Protein AF-A0A9D7ZZH2-F1 (afdb_monomer_lite)

Secondary structure (DSSP, 8-state):
---------EEEPSSS--EEE------EEEEEEEEEEEEEEEEEEE-TTS-EEEEEEEEEE-TTS-EEEEEEEE--SSHHHHHHHHHHS-TT-EEEEEEEEE--SSSEEEEEEEEEPPPTTS-HHHHHHHHHHHHTT-

Radius of gyration: 17.74 Å; chains: 1; bounding box: 44×27×56 Å

Structure (mmCIF, N/CA/C/O backbone):
data_AF-A0A9D7ZZH2-F1
#
_entry.id   AF-A0A9D7ZZH2-F1
#
loop_
_atom_site.group_PDB
_atom_site.id
_atom_site.type_symbol
_atom_site.label_atom_id
_atom_site.label_alt_id
_atom_site.label_comp_id
_atom_site.label_asym_id
_atom_site.label_entity_id
_atom_site.label_seq_id
_atom_site.pdbx_PDB_ins_code
_atom_site.Cartn_x
_atom_site.Cartn_y
_atom_site.Cartn_z
_atom_site.occupancy
_atom_site.B_iso_or_equiv
_atom_site.auth_seq_id
_atom_site.auth_comp_id
_atom_site.auth_asym_id
_atom_site.auth_atom_id
_atom_site.pdbx_PDB_model_num
ATOM 1 N N . MET A 1 1 ? 2.502 15.054 -19.669 1.00 33.31 1 MET A N 1
ATOM 2 C CA . MET A 1 1 ? 2.296 14.481 -21.014 1.00 33.31 1 MET A CA 1
ATOM 3 C C . MET A 1 1 ? 1.805 13.072 -20.744 1.00 33.31 1 MET A C 1
ATOM 5 O O . MET A 1 1 ? 2.565 12.298 -20.180 1.00 33.31 1 MET A O 1
ATOM 9 N N . ASN A 1 2 ? 0.501 12.844 -20.907 1.00 38.94 2 ASN A N 1
ATOM 10 C CA . ASN A 1 2 ? -0.183 11.645 -20.423 1.00 38.94 2 ASN A CA 1
ATOM 11 C C . ASN A 1 2 ? -0.309 10.650 -21.573 1.00 38.94 2 ASN A C 1
ATOM 13 O O . ASN A 1 2 ? -1.214 10.803 -22.387 1.00 38.94 2 ASN A O 1
ATOM 17 N N . ASP A 1 3 ? 0.557 9.643 -21.603 1.00 37.31 3 ASP A N 1
ATOM 18 C CA . ASP A 1 3 ? 0.337 8.460 -22.429 1.00 37.31 3 ASP A CA 1
ATOM 19 C C . ASP A 1 3 ? -0.199 7.345 -21.527 1.00 37.31 3 ASP A C 1
ATOM 21 O O . ASP A 1 3 ? 0.496 6.799 -20.671 1.00 37.31 3 ASP A O 1
ATOM 25 N N . SER A 1 4 ? -1.495 7.078 -21.667 1.00 38.28 4 SER A N 1
ATOM 26 C CA . SER A 1 4 ? -2.197 5.951 -21.055 1.00 38.28 4 SER A CA 1
ATOM 27 C C . SER A 1 4 ? -2.230 4.799 -22.058 1.00 38.28 4 SER A C 1
ATOM 29 O O . SER A 1 4 ? -2.650 4.991 -23.198 1.00 38.28 4 SER A O 1
ATOM 31 N N . HIS A 1 5 ? -1.845 3.593 -21.644 1.00 35.69 5 HIS A N 1
ATOM 32 C CA . HIS A 1 5 ? -1.979 2.383 -22.459 1.00 35.69 5 HIS A CA 1
ATOM 33 C C . HIS A 1 5 ? -2.682 1.251 -21.684 1.00 35.69 5 HIS A C 1
ATOM 35 O O . HIS A 1 5 ? -2.653 1.248 -20.457 1.00 35.69 5 HIS A O 1
ATOM 41 N N . PHE A 1 6 ? -3.252 0.302 -22.459 1.00 41.66 6 PHE A N 1
ATOM 42 C CA . PHE A 1 6 ? -3.760 -1.065 -22.151 1.00 41.66 6 PHE A CA 1
ATOM 43 C C . PHE A 1 6 ? -5.299 -1.258 -22.052 1.00 41.66 6 PHE A C 1
ATOM 45 O O . PHE A 1 6 ? -5.978 -0.395 -21.505 1.00 41.66 6 PHE A O 1
ATOM 52 N N . VAL A 1 7 ? -5.960 -2.331 -22.569 1.00 37.41 7 VAL A N 1
ATOM 53 C CA . VAL A 1 7 ? -5.597 -3.731 -23.018 1.00 37.41 7 VAL A CA 1
ATOM 54 C C . VAL A 1 7 ? -6.424 -4.171 -24.287 1.00 37.41 7 VAL A C 1
ATOM 56 O O . VAL A 1 7 ? -6.905 -3.298 -25.002 1.00 37.41 7 VAL A O 1
ATOM 59 N N . LYS A 1 8 ? -6.677 -5.493 -24.559 1.00 39.34 8 LYS A N 1
ATOM 60 C CA . LYS A 1 8 ? -7.699 -6.190 -25.456 1.00 39.34 8 LYS A CA 1
ATOM 61 C C . LYS A 1 8 ? -8.940 -6.911 -24.748 1.00 39.34 8 LYS A C 1
ATOM 63 O O . LYS A 1 8 ? -8.824 -7.192 -23.567 1.00 39.34 8 LYS A O 1
ATOM 68 N N . GLY A 1 9 ? -10.078 -7.255 -25.416 1.00 40.44 9 GLY A N 1
ATOM 69 C CA . GLY A 1 9 ? -11.377 -7.799 -24.833 1.00 40.44 9 GLY A CA 1
ATOM 70 C C . GLY A 1 9 ? -12.745 -7.672 -25.631 1.00 40.44 9 GLY A C 1
ATOM 71 O O . GLY A 1 9 ? -13.254 -6.637 -26.012 1.00 40.44 9 GLY A O 1
ATOM 72 N N . VAL A 1 10 ? -13.418 -8.750 -26.014 1.00 45.53 10 VAL A N 1
ATOM 73 C CA . VAL A 1 10 ? -14.338 -8.693 -27.182 1.00 45.53 10 VAL A CA 1
ATOM 74 C C . VAL A 1 10 ? -15.646 -7.859 -27.068 1.00 45.53 10 VAL A C 1
ATOM 76 O O . VAL A 1 10 ? -16.485 -8.194 -26.243 1.00 45.53 10 VAL A O 1
ATOM 79 N N . ILE A 1 11 ? -15.907 -6.897 -27.981 1.00 46.34 11 ILE A N 1
ATOM 80 C CA . ILE A 1 11 ? -17.263 -6.357 -28.260 1.00 46.34 11 ILE A CA 1
ATOM 81 C C . ILE A 1 11 ? -17.920 -7.222 -29.343 1.00 46.34 11 ILE A C 1
ATOM 83 O O . ILE A 1 11 ? -17.343 -7.454 -30.411 1.00 46.34 11 ILE A O 1
ATOM 87 N N . LYS A 1 12 ? -19.139 -7.697 -29.072 1.00 43.19 12 LYS A N 1
ATOM 88 C CA . LYS A 1 12 ? -19.939 -8.511 -29.994 1.00 43.19 12 LYS A CA 1
ATOM 89 C C . LYS A 1 12 ? -20.941 -7.620 -30.732 1.00 43.19 12 LYS A C 1
ATOM 91 O O . LYS A 1 12 ? -21.733 -6.931 -30.095 1.00 43.19 12 LYS A O 1
ATOM 96 N N . ASN A 1 13 ? -20.888 -7.618 -32.062 1.00 42.88 13 ASN A N 1
ATOM 97 C CA . ASN A 1 13 ? -21.853 -6.907 -32.898 1.00 42.88 13 ASN A CA 1
ATOM 98 C C . ASN A 1 13 ? -23.113 -7.780 -33.046 1.00 42.88 13 ASN A C 1
ATOM 100 O O . ASN A 1 13 ? -22.995 -8.962 -33.361 1.00 42.88 13 ASN A O 1
ATOM 104 N N . LEU A 1 14 ? -24.301 -7.238 -32.771 1.00 48.88 14 LEU A N 1
ATOM 105 C CA . LEU A 1 14 ? -25.552 -8.011 -32.778 1.00 48.88 14 LEU A CA 1
ATOM 106 C C . LEU A 1 14 ? -26.194 -8.142 -34.171 1.00 48.88 14 LEU A C 1
ATOM 108 O O . LEU A 1 14 ? -27.088 -8.965 -34.328 1.00 48.88 14 LEU A O 1
ATOM 112 N N . ASP A 1 15 ? -25.701 -7.418 -35.183 1.00 50.62 15 ASP A N 1
ATOM 113 C CA . ASP A 1 15 ? -26.256 -7.461 -36.549 1.00 50.62 15 ASP A CA 1
ATOM 114 C C . ASP A 1 15 ? -25.446 -8.338 -37.517 1.00 50.62 15 ASP A C 1
ATOM 116 O O . ASP A 1 15 ? -25.893 -8.663 -38.618 1.00 50.62 15 ASP A O 1
ATOM 120 N N . LYS A 1 16 ? -24.220 -8.708 -37.141 1.00 50.66 16 LYS A N 1
ATOM 121 C CA . LYS A 1 16 ? -23.311 -9.545 -37.934 1.00 50.66 16 LYS A CA 1
ATOM 122 C C . LYS A 1 16 ? -22.568 -10.431 -36.946 1.00 50.66 16 LYS A C 1
ATOM 124 O O . LYS A 1 16 ? -21.917 -9.878 -36.070 1.00 50.66 16 LYS A O 1
ATOM 129 N N . GLU A 1 17 ? -22.663 -11.757 -37.066 1.00 47.34 17 GLU A N 1
ATOM 130 C CA . GLU A 1 17 ? -22.094 -12.767 -36.144 1.00 47.34 17 GLU A CA 1
ATOM 131 C C . GLU A 1 17 ? -20.543 -12.771 -36.059 1.00 47.34 17 GLU A C 1
ATOM 133 O O . GLU A 1 17 ? -19.892 -13.812 -36.141 1.00 47.34 17 GLU A O 1
ATOM 138 N N . SER A 1 18 ? -19.903 -11.616 -35.893 1.00 45.47 18 SER A N 1
ATOM 139 C CA . SER A 1 18 ? -18.462 -11.464 -35.730 1.00 45.47 18 SER A CA 1
ATOM 140 C C . SER A 1 18 ? -18.096 -10.971 -34.326 1.00 45.47 18 SER A C 1
ATOM 142 O O . SER A 1 18 ? -18.856 -10.290 -33.634 1.00 45.47 18 SER A O 1
ATOM 144 N N . HIS A 1 19 ? -16.897 -11.364 -33.891 1.00 45.00 19 HIS A N 1
ATOM 145 C CA . HIS A 1 19 ? -16.317 -11.063 -32.584 1.00 45.00 19 HIS A CA 1
ATOM 146 C C . HIS A 1 19 ? -15.091 -10.153 -32.782 1.00 45.00 19 HIS A C 1
ATOM 148 O O . HIS A 1 19 ? -14.181 -10.524 -33.522 1.00 45.00 19 HIS A O 1
ATOM 154 N N . THR A 1 20 ? -15.020 -9.005 -32.100 1.00 46.38 20 THR A N 1
ATOM 155 C CA . THR A 1 20 ? -13.839 -8.114 -32.108 1.00 46.38 20 THR A CA 1
ATOM 156 C C . THR A 1 20 ? -13.229 -7.992 -30.718 1.00 46.38 20 THR A C 1
ATOM 158 O O . THR A 1 20 ? -13.880 -7.406 -29.876 1.00 46.38 20 THR A O 1
ATOM 161 N N . ILE A 1 21 ? -11.994 -8.459 -30.474 1.00 46.56 21 ILE A N 1
ATOM 162 C CA . ILE A 1 21 ? -11.261 -8.381 -29.182 1.00 46.56 21 ILE A CA 1
ATOM 163 C C . ILE A 1 21 ? -10.849 -6.911 -28.840 1.00 46.56 21 ILE A C 1
ATOM 165 O O . ILE A 1 21 ? -9.943 -6.392 -29.474 1.00 46.56 21 ILE A O 1
ATOM 169 N N . VAL A 1 22 ? -11.455 -6.262 -27.826 1.00 46.09 22 VAL A N 1
ATOM 170 C CA . VAL A 1 22 ? -11.320 -4.858 -27.273 1.00 46.09 22 VAL A CA 1
ATOM 171 C C . VAL A 1 22 ? -10.935 -4.697 -25.780 1.00 46.09 22 VAL A C 1
ATOM 173 O O . VAL A 1 22 ? -11.633 -5.110 -24.879 1.00 46.09 22 VAL A O 1
ATOM 176 N N . GLY A 1 23 ? -9.838 -4.050 -25.442 1.00 46.16 23 GLY A N 1
ATOM 177 C CA . GLY A 1 23 ? -9.360 -3.917 -24.055 1.00 46.16 23 GLY A CA 1
ATOM 178 C C . GLY A 1 23 ? -10.172 -4.210 -22.832 1.00 46.16 23 GLY A C 1
ATOM 179 O O . GLY A 1 23 ? -11.168 -3.545 -22.629 1.00 46.16 23 GLY A O 1
ATOM 180 N N . GLN A 1 24 ? -9.602 -4.985 -21.895 1.00 45.94 24 GLN A N 1
ATOM 181 C CA . GLN A 1 24 ? -9.544 -4.506 -20.513 1.00 45.94 24 GLN A CA 1
ATOM 182 C C . GLN A 1 24 ? -8.935 -3.091 -20.512 1.00 45.94 24 GLN A C 1
ATOM 184 O O . GLN A 1 24 ? -7.749 -2.888 -20.301 1.00 45.94 24 GLN A O 1
ATOM 189 N N . MET A 1 25 ? -9.731 -2.094 -20.870 1.00 46.78 25 MET A N 1
ATOM 190 C CA . MET A 1 25 ? -9.339 -0.704 -20.776 1.00 46.78 25 MET A CA 1
ATOM 191 C C . MET A 1 25 ? -9.312 -0.382 -19.290 1.00 46.78 25 MET A C 1
ATOM 193 O O . MET A 1 25 ? -10.353 -0.419 -18.633 1.00 46.78 25 MET A O 1
ATOM 197 N N . ALA A 1 26 ? -8.131 -0.090 -18.753 1.00 47.34 26 ALA A N 1
ATOM 198 C CA . ALA A 1 26 ? -8.060 0.585 -17.470 1.00 47.34 26 ALA A CA 1
ATOM 199 C C . ALA A 1 26 ? -8.622 1.995 -17.693 1.00 47.34 26 ALA A C 1
ATOM 201 O O . ALA A 1 26 ? -7.994 2.835 -18.338 1.00 47.34 26 ALA A O 1
ATOM 202 N N . ILE A 1 27 ? -9.853 2.238 -17.239 1.00 48.34 27 ILE A N 1
ATOM 203 C CA . ILE A 1 27 ? -10.412 3.588 -17.245 1.00 48.34 27 ILE A CA 1
ATOM 204 C C . ILE A 1 27 ? -9.766 4.324 -16.076 1.00 48.34 27 ILE A C 1
ATOM 206 O O . ILE A 1 27 ? -10.159 4.162 -14.921 1.00 48.34 27 ILE A O 1
ATOM 210 N N . PHE A 1 28 ? -8.756 5.124 -16.396 1.00 51.09 28 PHE A N 1
ATOM 211 C CA . PHE A 1 28 ? -8.222 6.127 -15.491 1.00 51.09 28 PHE A CA 1
ATOM 212 C C . PHE A 1 28 ? -9.212 7.283 -15.443 1.00 51.09 28 PHE A C 1
ATOM 214 O O . PHE A 1 28 ? -9.245 8.132 -16.330 1.00 51.09 28 PHE A O 1
ATOM 221 N N . LEU A 1 29 ? -10.062 7.289 -14.425 1.00 53.12 29 LEU A N 1
ATOM 222 C CA . LEU A 1 29 ? -10.776 8.501 -14.060 1.00 53.12 29 LEU A CA 1
ATOM 223 C C . LEU A 1 29 ? -9.752 9.436 -13.392 1.00 53.12 29 LEU A C 1
ATOM 225 O O . LEU A 1 29 ? -8.897 8.963 -12.642 1.00 53.12 29 LEU A O 1
ATOM 229 N N . ASP A 1 30 ? -9.826 10.752 -13.624 1.00 59.41 30 ASP A N 1
ATOM 230 C CA . ASP A 1 30 ? -9.019 11.779 -12.921 1.00 59.41 30 ASP A CA 1
ATOM 231 C C . ASP A 1 30 ? -9.420 11.905 -11.432 1.00 59.41 30 ASP A C 1
ATOM 233 O O . ASP A 1 30 ? -9.498 12.981 -10.839 1.00 59.41 30 ASP A O 1
ATOM 237 N N . THR A 1 31 ? -9.736 10.781 -10.804 1.00 74.31 31 THR A N 1
ATOM 238 C CA . THR A 1 31 ? -10.219 10.670 -9.445 1.00 74.31 31 THR A CA 1
ATOM 239 C C . THR A 1 31 ? -9.144 10.017 -8.597 1.00 74.31 31 THR A C 1
ATOM 241 O O . THR A 1 31 ? -8.705 8.891 -8.843 1.00 74.31 31 THR A O 1
ATOM 244 N N . THR A 1 32 ? -8.716 10.740 -7.571 1.00 85.56 32 THR A N 1
ATOM 245 C CA . THR A 1 32 ? -7.769 10.229 -6.585 1.00 85.56 32 THR A CA 1
ATOM 246 C C . THR A 1 32 ? -8.508 9.545 -5.447 1.00 85.56 32 THR A C 1
ATOM 248 O O . THR A 1 32 ? -9.483 10.097 -4.938 1.00 85.56 32 THR A O 1
ATOM 251 N N . LEU A 1 33 ? -8.008 8.401 -4.995 1.00 89.00 33 LEU A N 1
ATOM 252 C CA . LEU A 1 33 ? -8.432 7.766 -3.751 1.00 89.00 33 LEU A CA 1
ATOM 253 C C . LEU A 1 33 ? -7.379 8.047 -2.678 1.00 89.00 33 LEU A C 1
ATOM 255 O O . LEU A 1 33 ? -6.192 7.836 -2.916 1.00 89.00 33 LEU A 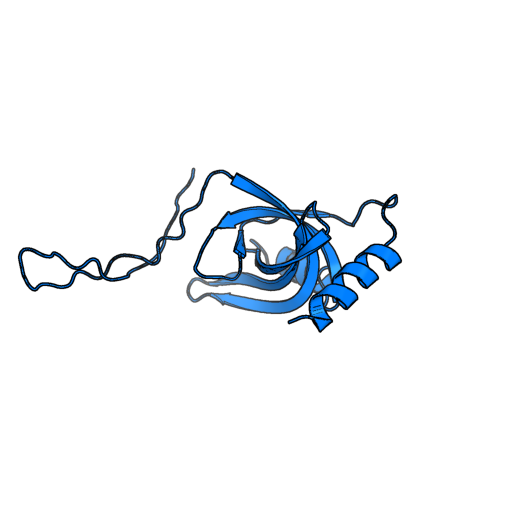O 1
ATOM 259 N N . THR A 1 34 ? -7.828 8.502 -1.509 1.00 92.12 34 THR A N 1
ATOM 260 C CA . THR A 1 34 ? -7.021 8.575 -0.285 1.00 92.12 34 THR A CA 1
ATOM 261 C C . THR A 1 34 ? -7.582 7.568 0.709 1.00 92.12 34 THR A C 1
ATOM 263 O O . THR A 1 34 ? -8.785 7.576 0.962 1.00 92.12 34 THR A O 1
ATOM 266 N N . THR A 1 35 ? -6.742 6.707 1.274 1.00 94.00 35 THR A N 1
ATOM 267 C CA . THR A 1 35 ? -7.176 5.653 2.203 1.00 94.00 35 THR A CA 1
ATOM 268 C C . THR A 1 35 ? -6.062 5.291 3.182 1.00 94.00 35 THR A C 1
ATOM 270 O O . THR A 1 35 ? -4.884 5.511 2.903 1.00 94.00 35 THR A O 1
ATOM 273 N N . ILE A 1 36 ? -6.430 4.745 4.339 1.00 95.19 36 ILE A N 1
ATOM 274 C CA . ILE A 1 36 ? -5.499 4.038 5.222 1.00 95.19 36 ILE A CA 1
ATOM 275 C C . ILE A 1 36 ? -5.515 2.578 4.787 1.00 95.19 36 ILE A C 1
ATOM 277 O O . ILE A 1 36 ? -6.592 1.993 4.687 1.00 95.19 36 ILE A O 1
ATOM 281 N N . ALA A 1 37 ? -4.348 1.993 4.536 1.00 96.00 37 ALA A N 1
ATOM 282 C CA . ALA A 1 37 ? -4.247 0.619 4.080 1.00 96.00 37 ALA A CA 1
ATOM 283 C C . ALA A 1 37 ? -3.352 -0.229 4.984 1.00 96.00 37 ALA A C 1
ATOM 285 O O . ALA A 1 37 ? -2.272 0.203 5.389 1.00 96.00 37 ALA A O 1
ATOM 286 N N . LEU A 1 38 ? -3.806 -1.450 5.266 1.00 96.19 38 LEU A N 1
ATOM 287 C CA . LEU A 1 38 ? -3.023 -2.511 5.893 1.00 96.19 38 LEU A CA 1
ATOM 288 C C . LEU A 1 38 ? -2.363 -3.353 4.801 1.00 96.19 38 LEU A C 1
ATOM 290 O O . LEU A 1 38 ? -3.054 -3.987 4.002 1.00 96.19 38 LEU A O 1
ATOM 294 N N . ILE A 1 39 ? -1.035 -3.401 4.798 1.00 96.88 39 ILE A N 1
ATOM 295 C CA . ILE A 1 39 ? -0.253 -4.179 3.837 1.00 96.88 39 ILE A CA 1
ATOM 296 C C . ILE A 1 39 ? -0.399 -5.667 4.149 1.00 96.88 39 ILE A C 1
ATOM 298 O O . ILE A 1 39 ? -0.128 -6.107 5.267 1.00 96.88 39 ILE A O 1
ATOM 302 N N . LYS A 1 40 ? -0.815 -6.463 3.164 1.00 96.50 40 LYS A N 1
ATOM 303 C CA . LYS A 1 40 ? -0.931 -7.920 3.303 1.00 96.50 40 LYS A CA 1
ATOM 304 C C . LYS A 1 40 ? 0.234 -8.649 2.669 1.00 96.50 40 LYS A C 1
ATOM 306 O O . LYS A 1 40 ? 0.727 -9.598 3.273 1.00 96.50 40 LYS A O 1
ATOM 311 N N . LYS A 1 41 ? 0.647 -8.238 1.472 1.00 95.75 41 LYS A N 1
ATOM 312 C CA . LYS A 1 41 ? 1.785 -8.812 0.749 1.00 95.75 41 LYS A CA 1
ATOM 313 C C . LYS A 1 41 ? 2.414 -7.767 -0.155 1.00 95.75 41 LYS A C 1
ATOM 315 O O . LYS A 1 41 ? 1.747 -6.836 -0.591 1.00 95.75 41 LYS A O 1
ATOM 320 N N . VAL A 1 42 ? 3.693 -7.962 -0.441 1.00 95.38 42 VAL A N 1
ATOM 321 C CA . VAL A 1 42 ? 4.503 -7.076 -1.273 1.00 95.38 42 VAL A CA 1
ATOM 322 C C . VAL A 1 42 ? 5.259 -7.948 -2.254 1.00 95.38 42 VAL A C 1
ATOM 324 O O . VAL A 1 42 ? 5.873 -8.943 -1.862 1.00 95.38 42 VAL A O 1
ATOM 327 N N . TYR A 1 43 ? 5.215 -7.571 -3.519 1.00 94.38 43 TYR A N 1
ATOM 328 C CA . TYR A 1 43 ? 5.884 -8.258 -4.605 1.00 94.38 43 TYR A CA 1
ATOM 329 C C . TYR A 1 43 ? 6.738 -7.265 -5.376 1.00 94.38 43 TYR A C 1
ATOM 331 O O . TYR A 1 43 ? 6.422 -6.081 -5.460 1.00 94.38 43 TYR A O 1
ATOM 339 N N . ASN A 1 44 ? 7.815 -7.769 -5.958 1.00 93.88 44 ASN A N 1
ATOM 340 C CA . ASN A 1 44 ? 8.734 -6.990 -6.764 1.00 93.88 44 ASN A CA 1
ATOM 341 C C . ASN A 1 44 ? 8.975 -7.722 -8.079 1.00 93.88 44 ASN A C 1
ATOM 343 O O . ASN A 1 44 ? 9.277 -8.919 -8.076 1.00 93.88 44 ASN A O 1
ATOM 347 N N . TYR A 1 45 ? 8.875 -6.990 -9.178 1.00 91.50 45 TYR A N 1
ATOM 348 C CA . TYR A 1 45 ? 9.019 -7.501 -10.527 1.00 91.50 45 TYR A CA 1
ATOM 349 C C . TYR A 1 45 ? 9.956 -6.608 -11.338 1.00 91.50 45 TYR A C 1
ATOM 351 O O . TYR A 1 45 ? 10.017 -5.391 -11.159 1.00 91.50 45 TYR A O 1
ATOM 359 N N . VAL A 1 46 ? 10.663 -7.244 -12.268 1.00 91.00 46 VAL A N 1
ATOM 360 C CA . VAL A 1 46 ? 11.319 -6.574 -13.390 1.00 91.00 46 VAL A CA 1
ATOM 361 C C . VAL A 1 46 ? 10.528 -6.960 -14.630 1.00 91.00 46 VAL A C 1
ATOM 363 O O . VAL A 1 46 ? 10.355 -8.150 -14.907 1.00 91.00 46 VAL A O 1
ATOM 366 N N . LEU A 1 47 ? 9.981 -5.967 -15.321 1.00 86.00 47 LEU A N 1
ATOM 367 C CA . LEU A 1 47 ? 9.158 -6.168 -16.505 1.00 86.00 47 LEU A CA 1
ATOM 368 C C . LEU A 1 47 ? 10.027 -6.458 -17.742 1.00 86.00 47 LEU A C 1
ATOM 370 O O . LEU A 1 47 ? 11.232 -6.213 -17.720 1.00 86.00 47 LEU A O 1
ATOM 374 N N . PRO A 1 48 ? 9.448 -6.991 -18.838 1.00 91.25 48 PRO A N 1
ATOM 375 C CA . PRO A 1 48 ? 10.210 -7.331 -20.045 1.00 91.25 48 PRO A CA 1
ATOM 376 C C . PRO A 1 48 ? 10.936 -6.155 -20.714 1.00 91.25 48 PRO A C 1
ATOM 378 O O . PRO A 1 48 ? 11.810 -6.385 -21.544 1.00 91.25 48 PRO A O 1
ATOM 381 N N . ASP A 1 49 ? 10.551 -4.920 -20.393 1.00 90.19 49 ASP A N 1
ATOM 382 C CA . ASP A 1 49 ? 11.181 -3.677 -20.848 1.00 90.19 49 ASP A CA 1
ATOM 383 C C . ASP A 1 49 ? 12.205 -3.116 -19.842 1.00 90.19 49 ASP A C 1
ATOM 385 O O . ASP A 1 49 ? 12.554 -1.939 -19.907 1.00 90.19 49 ASP A O 1
ATOM 389 N N . ASP A 1 50 ? 12.661 -3.949 -18.902 1.00 85.69 50 ASP A N 1
ATOM 390 C CA . ASP A 1 50 ? 13.564 -3.617 -17.795 1.00 85.69 50 ASP A CA 1
ATOM 391 C C . ASP A 1 50 ? 13.014 -2.582 -16.796 1.00 85.69 50 ASP A C 1
ATOM 393 O O . ASP A 1 50 ? 13.735 -2.136 -15.896 1.00 85.69 50 ASP A O 1
ATOM 397 N N . SER A 1 51 ? 11.732 -2.214 -16.893 1.00 89.19 51 SER A N 1
ATOM 398 C CA . SER A 1 51 ? 11.106 -1.351 -15.896 1.00 89.19 51 SER A CA 1
ATOM 399 C C . SER A 1 51 ? 10.860 -2.100 -14.580 1.00 89.19 51 SER A C 1
ATOM 401 O O . SER A 1 51 ? 10.686 -3.322 -14.537 1.00 89.19 51 SER A O 1
ATOM 403 N N . LEU A 1 52 ? 10.896 -1.362 -13.469 1.00 92.75 52 LEU A N 1
ATOM 404 C CA . LEU A 1 52 ? 10.697 -1.907 -12.127 1.00 92.75 52 LEU A CA 1
ATOM 405 C C . LEU A 1 52 ? 9.240 -1.728 -11.712 1.00 92.75 52 LEU A C 1
ATOM 407 O O . LEU A 1 52 ? 8.669 -0.652 -11.896 1.00 92.75 52 LEU A O 1
ATOM 411 N N . GLN A 1 53 ? 8.672 -2.751 -11.082 1.00 94.12 53 GLN A N 1
ATOM 412 C CA . GLN A 1 53 ? 7.326 -2.697 -10.524 1.00 94.12 53 GLN A CA 1
ATOM 413 C C . GLN A 1 53 ? 7.312 -3.284 -9.115 1.00 94.12 53 GLN A C 1
ATOM 415 O O . GLN A 1 53 ? 7.837 -4.372 -8.876 1.00 94.12 53 GLN A O 1
ATOM 420 N N . VAL A 1 54 ? 6.675 -2.575 -8.186 1.00 95.19 54 VAL A N 1
ATOM 421 C CA . VAL A 1 54 ? 6.343 -3.092 -6.856 1.00 95.19 54 VAL A CA 1
ATOM 422 C C . VAL A 1 54 ? 4.826 -3.142 -6.739 1.00 95.19 54 VAL A C 1
ATOM 424 O O . VAL A 1 54 ? 4.164 -2.106 -6.766 1.00 95.19 54 VAL A O 1
ATOM 427 N N . SER A 1 55 ? 4.291 -4.353 -6.611 1.00 94.50 55 SER A N 1
ATOM 428 C CA . SER A 1 55 ? 2.857 -4.597 -6.443 1.00 94.50 55 SER A CA 1
ATOM 429 C C . SER A 1 55 ? 2.571 -4.953 -4.998 1.00 94.50 55 SER A C 1
ATOM 431 O O . SER A 1 55 ? 3.302 -5.733 -4.384 1.00 94.50 55 SER A O 1
ATOM 433 N N . ILE A 1 56 ? 1.498 -4.408 -4.445 1.00 96.12 56 ILE A N 1
ATOM 434 C CA . ILE A 1 56 ? 1.144 -4.595 -3.043 1.00 96.12 56 ILE A CA 1
ATOM 435 C C . ILE A 1 56 ? -0.314 -5.025 -2.955 1.00 96.12 56 ILE A C 1
ATOM 437 O O . ILE A 1 56 ? -1.208 -4.308 -3.406 1.00 96.12 56 ILE A O 1
ATOM 441 N N . ASP A 1 57 ? -0.539 -6.163 -2.304 1.00 95.81 57 ASP A N 1
ATOM 442 C CA . ASP A 1 57 ? -1.869 -6.559 -1.853 1.00 95.81 57 ASP A CA 1
ATOM 443 C C . ASP A 1 57 ? -2.115 -5.913 -0.490 1.00 95.81 57 ASP A C 1
ATOM 445 O O . ASP A 1 57 ? -1.331 -6.097 0.450 1.00 95.81 57 ASP A O 1
ATOM 449 N N . ALA A 1 58 ? -3.214 -5.185 -0.358 1.00 95.81 58 ALA A N 1
ATOM 450 C CA . ALA A 1 58 ? -3.571 -4.469 0.851 1.00 95.81 58 ALA A CA 1
ATOM 451 C C . ALA A 1 58 ? -5.077 -4.533 1.137 1.00 95.81 58 ALA A C 1
ATOM 453 O O . ALA A 1 58 ? -5.899 -4.911 0.301 1.00 95.81 58 ALA A O 1
ATOM 454 N N . LEU A 1 59 ? -5.436 -4.135 2.353 1.00 95.19 59 LEU A N 1
ATOM 455 C CA . LEU A 1 59 ? -6.809 -3.847 2.742 1.00 95.19 59 LEU A CA 1
ATOM 456 C C . LEU A 1 59 ? -6.945 -2.343 2.938 1.00 95.19 59 LEU A C 1
ATOM 458 O O . LEU A 1 59 ? -6.260 -1.791 3.795 1.00 95.19 59 LEU A O 1
ATOM 462 N N . GLY A 1 60 ? -7.803 -1.693 2.159 1.00 93.56 60 GLY A N 1
ATOM 463 C CA . GLY A 1 60 ? -8.121 -0.275 2.305 1.00 93.56 60 GLY A CA 1
ATOM 464 C C . GLY A 1 60 ? -9.251 -0.049 3.306 1.00 93.56 60 GLY A C 1
ATOM 465 O O . GLY A 1 60 ? -10.133 -0.896 3.457 1.00 93.56 60 GLY A O 1
ATOM 466 N N . LEU A 1 61 ? -9.222 1.099 3.978 1.00 91.56 61 LEU A N 1
ATOM 467 C CA . LEU A 1 61 ? -10.260 1.571 4.891 1.00 91.56 61 LEU A CA 1
ATOM 468 C C . LEU A 1 61 ? -10.994 2.765 4.275 1.00 91.56 61 LEU A C 1
ATOM 470 O O . LEU A 1 61 ? -10.358 3.745 3.865 1.00 91.56 61 LEU A O 1
ATOM 474 N N . ASP A 1 62 ? -12.321 2.694 4.205 1.00 86.12 62 ASP A N 1
ATOM 475 C CA . ASP A 1 62 ? -13.150 3.824 3.786 1.00 86.12 62 ASP A CA 1
ATOM 476 C C . ASP A 1 62 ? -13.557 4.723 4.970 1.00 86.12 62 ASP A C 1
ATOM 478 O O . ASP A 1 62 ? -13.320 4.419 6.140 1.00 86.12 62 ASP A O 1
ATOM 482 N N . PHE A 1 63 ? -14.187 5.858 4.664 1.00 79.62 63 PHE A N 1
ATOM 483 C CA . PHE A 1 63 ? -14.621 6.824 5.678 1.00 79.62 63 PHE A CA 1
ATOM 484 C C . PHE A 1 63 ? -15.757 6.309 6.584 1.00 79.62 63 PHE A C 1
ATOM 486 O O . PHE A 1 63 ? -16.004 6.891 7.638 1.00 79.62 63 PHE A O 1
ATOM 493 N N . CYS A 1 64 ? -16.452 5.241 6.182 1.00 80.50 64 CYS A N 1
ATOM 494 C CA . CYS A 1 64 ? -17.511 4.587 6.949 1.00 80.50 64 CYS A CA 1
ATOM 495 C C . CYS A 1 64 ? -16.971 3.483 7.872 1.00 80.50 64 CYS A C 1
ATOM 497 O O . CYS A 1 64 ? -17.747 2.878 8.614 1.00 80.50 64 CYS A O 1
ATOM 499 N N . GLY A 1 65 ? -15.668 3.193 7.830 1.00 79.06 65 GLY A N 1
ATOM 500 C CA . GLY A 1 65 ? -15.058 2.101 8.584 1.00 79.06 65 GLY A CA 1
ATOM 501 C C . GLY A 1 65 ? -15.202 0.727 7.918 1.00 79.06 65 GLY A C 1
ATOM 502 O O . GLY A 1 65 ? -14.952 -0.295 8.566 1.00 79.06 65 GLY A O 1
ATOM 503 N N . ALA A 1 66 ? -15.613 0.677 6.648 1.00 86.88 66 ALA A N 1
ATOM 504 C CA . ALA A 1 66 ? -15.641 -0.550 5.868 1.00 86.88 66 ALA A CA 1
ATOM 505 C C . ALA A 1 66 ? -14.262 -0.840 5.266 1.00 86.88 66 ALA A C 1
ATOM 507 O O . ALA A 1 66 ? -13.503 0.059 4.898 1.00 86.88 66 ALA A O 1
ATOM 508 N N . VAL A 1 67 ? -13.954 -2.132 5.165 1.00 91.12 67 VAL A N 1
ATOM 509 C CA . VAL A 1 67 ? -12.682 -2.629 4.641 1.00 91.12 67 VAL A CA 1
ATOM 510 C C . VAL A 1 67 ? -12.898 -3.269 3.277 1.00 91.12 67 VAL A C 1
ATOM 512 O O . VAL A 1 67 ? -13.819 -4.071 3.101 1.00 91.12 67 VAL A O 1
ATOM 515 N N . PHE A 1 68 ? -12.031 -2.941 2.324 1.00 89.94 68 PHE A N 1
ATOM 516 C CA . PHE A 1 68 ? -12.085 -3.447 0.953 1.00 89.94 68 PHE A CA 1
ATOM 517 C C . PHE A 1 68 ? -10.713 -3.931 0.474 1.00 89.94 68 PHE A C 1
ATOM 519 O O . PHE A 1 68 ? -9.681 -3.512 0.997 1.00 89.94 68 PHE A O 1
ATOM 526 N N . ASP A 1 69 ? -10.701 -4.816 -0.525 1.00 92.75 69 ASP A N 1
ATOM 527 C CA . ASP A 1 69 ? -9.457 -5.285 -1.143 1.00 92.75 69 ASP A CA 1
ATOM 528 C C . ASP A 1 69 ? -8.877 -4.198 -2.037 1.00 92.75 69 ASP A C 1
ATOM 530 O O . ASP A 1 69 ? -9.573 -3.626 -2.885 1.00 92.75 69 ASP A O 1
ATOM 534 N N . LEU A 1 70 ? -7.592 -3.936 -1.843 1.00 93.25 70 LEU A N 1
ATOM 535 C CA . LEU A 1 70 ? -6.864 -2.874 -2.505 1.00 93.25 70 LEU A CA 1
ATOM 536 C C . LEU A 1 70 ? -5.572 -3.446 -3.091 1.00 93.25 70 LEU A C 1
ATOM 538 O O . LEU A 1 70 ? -4.766 -4.031 -2.375 1.00 93.25 70 LEU A O 1
ATOM 542 N N . SER A 1 71 ? -5.371 -3.251 -4.388 1.00 94.38 71 SER A N 1
ATOM 543 C CA . SER A 1 71 ? -4.083 -3.440 -5.055 1.00 94.38 71 SER A CA 1
ATOM 544 C C . SER A 1 71 ? -3.411 -2.073 -5.177 1.00 94.38 71 SER A C 1
ATOM 546 O O . SER A 1 71 ? -4.068 -1.068 -5.453 1.00 94.38 71 SER A O 1
ATOM 548 N N . ILE A 1 72 ? -2.110 -2.004 -4.921 1.00 94.81 72 ILE A N 1
ATOM 549 C CA . ILE A 1 72 ? -1.330 -0.771 -5.032 1.00 94.81 72 ILE A CA 1
ATOM 550 C C . ILE A 1 72 ? -0.124 -1.058 -5.923 1.00 94.81 72 ILE A C 1
ATOM 552 O O . ILE A 1 72 ? 0.643 -1.977 -5.646 1.00 94.81 72 ILE A O 1
ATOM 556 N N . GLU A 1 73 ? 0.041 -0.263 -6.976 1.00 93.38 73 GLU A N 1
ATOM 557 C CA . GLU A 1 73 ? 1.073 -0.457 -7.995 1.00 93.38 73 GLU A CA 1
ATOM 558 C C . GLU A 1 73 ? 2.037 0.731 -8.024 1.00 93.38 73 GLU A C 1
ATOM 560 O O . GLU A 1 73 ? 1.674 1.855 -8.393 1.00 93.38 73 GLU A O 1
ATOM 565 N N . TYR A 1 74 ? 3.286 0.464 -7.650 1.00 93.06 74 TYR A N 1
ATOM 566 C CA . TYR A 1 74 ? 4.413 1.386 -7.751 1.00 93.06 74 TYR A CA 1
ATOM 567 C C . TYR A 1 74 ? 5.266 1.042 -8.969 1.00 93.06 74 TYR A C 1
ATOM 569 O O . TYR A 1 74 ? 5.564 -0.125 -9.219 1.00 93.06 74 TYR A O 1
ATOM 577 N N . PHE A 1 75 ? 5.751 2.076 -9.656 1.00 93.06 75 PHE A N 1
ATOM 578 C CA . PHE A 1 75 ? 6.697 1.954 -10.768 1.00 93.06 75 PHE A CA 1
ATOM 579 C C . PHE A 1 75 ? 7.961 2.765 -10.459 1.00 93.06 75 PHE A C 1
ATOM 581 O O . PHE A 1 75 ? 8.093 3.899 -10.935 1.00 93.06 75 PHE A O 1
ATOM 588 N N . PRO A 1 76 ? 8.863 2.245 -9.602 1.00 93.50 76 PRO A N 1
ATOM 589 C CA . PRO A 1 76 ? 10.087 2.945 -9.241 1.00 93.50 76 PRO A CA 1
ATOM 590 C C . PRO A 1 76 ? 10.941 3.244 -10.472 1.00 93.50 76 PRO A C 1
ATOM 592 O O . PRO A 1 76 ? 11.132 2.394 -11.343 1.00 93.50 76 PRO A O 1
ATOM 595 N N . LYS A 1 77 ? 11.526 4.438 -10.522 1.00 93.56 77 LYS A N 1
ATOM 596 C CA . LYS A 1 77 ? 12.431 4.841 -11.609 1.00 93.56 77 LYS A CA 1
ATOM 597 C C . LYS A 1 77 ? 13.850 4.335 -11.394 1.00 93.56 77 LYS A C 1
ATOM 599 O O . LYS A 1 77 ? 14.657 4.347 -12.320 1.00 93.56 77 LYS A O 1
ATOM 604 N N . THR A 1 78 ? 14.180 3.942 -10.165 1.00 94.69 78 THR A N 1
ATOM 605 C CA . THR A 1 78 ? 15.518 3.484 -9.790 1.00 94.69 78 THR A CA 1
ATOM 606 C C . THR A 1 78 ? 15.459 2.286 -8.851 1.00 94.69 78 THR A C 1
ATOM 608 O O . THR A 1 78 ? 14.501 2.108 -8.100 1.00 94.69 78 THR A O 1
ATOM 611 N N . ILE A 1 79 ? 16.533 1.492 -8.844 1.00 94.50 79 ILE A N 1
ATOM 612 C CA . ILE A 1 79 ? 16.718 0.391 -7.887 1.00 94.50 79 ILE A CA 1
ATOM 613 C C . ILE A 1 79 ? 16.677 0.900 -6.441 1.00 94.50 79 ILE A C 1
ATOM 615 O O . ILE A 1 79 ? 16.080 0.260 -5.586 1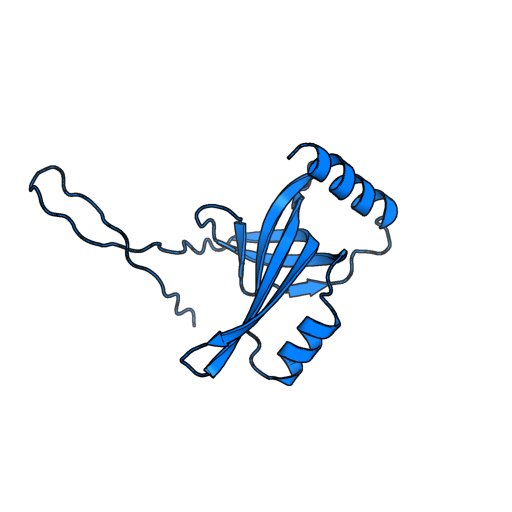.00 94.50 79 ILE A O 1
ATOM 619 N N . LYS A 1 80 ? 17.269 2.071 -6.180 1.00 97.00 80 LYS A N 1
ATOM 620 C CA . LYS A 1 80 ? 17.281 2.677 -4.848 1.00 97.00 80 LYS A CA 1
ATOM 621 C C . LYS A 1 80 ? 15.863 2.970 -4.349 1.00 97.00 80 LYS A C 1
ATOM 623 O O . LYS A 1 80 ? 15.519 2.559 -3.252 1.00 97.00 80 LYS A O 1
ATOM 628 N N . GLU A 1 81 ? 15.049 3.631 -5.170 1.00 95.06 81 GLU A N 1
ATOM 629 C CA . GLU A 1 81 ? 13.650 3.944 -4.843 1.00 95.06 81 GLU A CA 1
ATOM 630 C C . GLU A 1 81 ? 12.834 2.667 -4.601 1.00 95.06 81 GLU A C 1
ATOM 632 O O . GLU A 1 81 ? 12.074 2.580 -3.644 1.00 95.06 81 GLU A O 1
ATOM 637 N N . ARG A 1 82 ? 13.039 1.635 -5.429 1.00 94.44 82 ARG A N 1
ATOM 638 C CA . ARG A 1 82 ? 12.425 0.319 -5.216 1.00 94.44 82 ARG A CA 1
ATOM 639 C C . ARG A 1 82 ? 12.802 -0.261 -3.851 1.00 94.44 82 ARG A C 1
ATOM 641 O O . ARG A 1 82 ? 11.926 -0.730 -3.132 1.00 94.44 82 ARG A O 1
ATOM 648 N N . ASP A 1 83 ? 14.087 -0.258 -3.511 1.00 95.56 83 ASP A N 1
ATOM 649 C CA . ASP A 1 83 ? 14.579 -0.840 -2.259 1.00 95.56 83 ASP A CA 1
ATOM 650 C C . ASP A 1 83 ? 14.081 -0.060 -1.031 1.00 95.56 83 ASP A C 1
ATOM 652 O O . ASP A 1 83 ? 13.775 -0.675 -0.011 1.00 95.56 83 ASP A O 1
ATOM 656 N N . GLU A 1 84 ? 13.923 1.263 -1.139 1.00 96.00 84 GLU A N 1
ATOM 657 C CA . GLU A 1 84 ? 13.292 2.110 -0.115 1.00 96.00 84 GLU A CA 1
ATOM 658 C C . GLU A 1 84 ? 11.824 1.715 0.108 1.00 96.00 84 GLU A C 1
ATOM 660 O O . GLU A 1 84 ? 11.430 1.420 1.238 1.00 96.00 84 GLU A O 1
ATOM 665 N N . VAL A 1 85 ? 11.036 1.595 -0.967 1.00 95.00 85 VAL A N 1
ATOM 666 C CA . VAL A 1 85 ? 9.629 1.163 -0.888 1.00 95.00 85 VAL A CA 1
ATOM 667 C C . VAL A 1 85 ? 9.510 -0.224 -0.245 1.00 95.00 85 VAL A C 1
ATOM 669 O O . VAL A 1 85 ? 8.675 -0.425 0.636 1.00 95.00 85 VAL A O 1
ATOM 672 N N . LEU A 1 86 ? 10.359 -1.179 -0.643 1.00 94.00 86 LEU A N 1
ATOM 673 C CA . LEU A 1 86 ? 10.365 -2.538 -0.086 1.00 94.00 86 LEU A CA 1
ATOM 674 C C . LEU A 1 86 ? 10.786 -2.580 1.391 1.00 94.00 86 LEU A C 1
ATOM 676 O O . LEU A 1 86 ? 10.332 -3.452 2.134 1.00 94.00 86 LEU A O 1
ATOM 680 N N . ALA A 1 87 ? 11.659 -1.667 1.822 1.00 95.88 87 ALA A N 1
ATOM 681 C CA . ALA A 1 87 ? 12.096 -1.581 3.210 1.00 95.88 87 ALA A CA 1
ATOM 682 C C . ALA A 1 87 ? 11.008 -0.998 4.124 1.00 95.88 87 ALA A C 1
ATOM 684 O O . ALA A 1 87 ? 10.858 -1.467 5.254 1.00 95.88 87 ALA A O 1
ATOM 685 N N . GLU A 1 88 ? 10.256 -0.005 3.646 1.00 95.69 88 GLU A N 1
ATOM 686 C CA . GLU A 1 88 ? 9.252 0.723 4.431 1.00 95.69 88 GLU A CA 1
ATOM 687 C C . GLU A 1 88 ? 7.883 0.033 4.442 1.00 95.69 88 GLU A C 1
ATOM 689 O O . GLU A 1 88 ? 7.263 -0.135 5.499 1.00 95.69 88 GLU A O 1
ATOM 694 N N . LEU A 1 89 ? 7.402 -0.397 3.275 1.00 95.69 89 LEU A N 1
ATOM 695 C CA . LEU A 1 89 ? 6.070 -0.974 3.116 1.00 95.69 89 LEU A CA 1
ATOM 696 C C . LEU A 1 89 ? 6.112 -2.477 3.366 1.00 95.69 89 LEU A C 1
ATOM 698 O O . LEU A 1 89 ? 6.021 -3.273 2.444 1.00 95.69 89 LEU A O 1
ATOM 702 N N . GLN A 1 90 ? 6.256 -2.877 4.625 1.00 95.12 90 GLN A N 1
ATOM 703 C CA . GLN A 1 90 ? 6.334 -4.289 5.011 1.00 95.12 90 GLN A CA 1
ATOM 704 C C . GLN A 1 90 ? 4.957 -4.906 5.277 1.00 95.12 90 GLN A C 1
ATOM 706 O O . GLN A 1 90 ? 3.987 -4.209 5.575 1.00 95.12 90 GLN A O 1
ATOM 711 N N . THR A 1 91 ? 4.875 -6.237 5.227 1.00 95.06 91 THR A N 1
ATOM 712 C CA . THR A 1 91 ? 3.663 -6.976 5.618 1.00 95.06 91 THR A CA 1
ATOM 713 C C . THR A 1 91 ? 3.208 -6.578 7.029 1.00 95.06 91 THR A C 1
ATOM 715 O O . THR A 1 91 ? 4.026 -6.412 7.929 1.00 95.06 91 THR A O 1
ATOM 718 N N . ASP A 1 92 ? 1.898 -6.403 7.202 1.00 94.12 92 ASP A N 1
ATOM 719 C CA . ASP A 1 92 ? 1.207 -5.968 8.425 1.00 94.12 92 ASP A CA 1
ATOM 720 C C . ASP A 1 92 ? 1.543 -4.549 8.931 1.00 94.12 92 ASP A C 1
ATOM 722 O O . ASP A 1 92 ? 1.081 -4.130 10.009 1.00 94.12 92 ASP A O 1
ATOM 726 N N . SER A 1 93 ? 2.288 -3.774 8.135 1.00 95.12 93 SER A N 1
ATOM 727 C CA . SER A 1 93 ? 2.404 -2.327 8.313 1.00 95.12 93 SER A CA 1
ATOM 728 C C . SER A 1 93 ? 1.142 -1.615 7.815 1.00 95.12 93 SER A C 1
ATOM 730 O O . SER A 1 93 ? 0.393 -2.136 6.985 1.00 95.12 93 SER A O 1
ATOM 732 N N . ILE A 1 94 ? 0.868 -0.435 8.372 1.00 94.94 94 ILE A N 1
ATOM 733 C CA . ILE A 1 94 ? -0.312 0.368 8.042 1.00 94.94 94 ILE A CA 1
ATOM 734 C C . ILE A 1 94 ? 0.161 1.759 7.649 1.00 94.94 94 ILE A C 1
ATOM 736 O O . ILE A 1 94 ? 0.907 2.392 8.396 1.00 94.94 94 ILE A O 1
ATOM 740 N N . TRP A 1 95 ? -0.313 2.230 6.502 1.00 96.31 95 TRP A N 1
ATOM 741 C CA . TRP A 1 95 ? 0.105 3.494 5.907 1.00 96.31 95 TRP A CA 1
ATOM 742 C C . TRP A 1 95 ? -1.082 4.226 5.299 1.00 96.31 95 TRP A C 1
ATOM 744 O O . TRP A 1 95 ? -2.090 3.617 4.937 1.00 96.31 95 TRP A O 1
ATOM 754 N N . ARG A 1 96 ? -0.964 5.545 5.155 1.00 95.25 96 ARG A N 1
ATOM 755 C CA . ARG A 1 96 ? -1.911 6.339 4.374 1.00 95.25 96 ARG A CA 1
ATOM 756 C C . ARG A 1 96 ? -1.426 6.406 2.934 1.00 95.25 96 ARG A C 1
ATOM 758 O O . ARG A 1 96 ? -0.318 6.869 2.694 1.00 95.25 96 ARG A O 1
ATOM 765 N N . PHE A 1 97 ? -2.278 6.027 1.992 1.00 95.31 97 PHE A N 1
ATOM 766 C CA . PHE A 1 97 ? -2.017 6.111 0.560 1.00 95.31 97 PHE A CA 1
ATOM 767 C C . PHE A 1 97 ? -2.911 7.152 -0.097 1.00 95.31 97 PHE A C 1
ATOM 769 O O . PHE A 1 97 ? -4.065 7.338 0.296 1.00 95.31 97 PHE A O 1
ATOM 776 N N . LYS A 1 98 ? -2.384 7.798 -1.135 1.00 93.75 98 LYS A 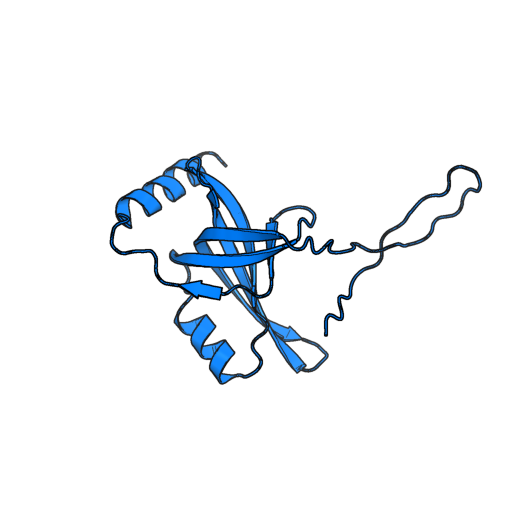N 1
ATOM 777 C CA . LYS A 1 98 ? -3.132 8.629 -2.072 1.00 93.75 98 LYS A CA 1
ATOM 778 C C . LYS A 1 98 ? -2.644 8.355 -3.485 1.00 93.75 98 LYS A C 1
ATOM 780 O O . LYS A 1 98 ? -1.466 8.541 -3.754 1.00 93.75 98 LYS A O 1
ATOM 785 N N . GLY A 1 99 ? -3.528 7.983 -4.399 1.00 91.50 99 GLY A N 1
ATOM 786 C CA . GLY A 1 99 ? -3.147 7.740 -5.793 1.00 91.50 99 GLY A CA 1
ATOM 787 C C . GLY A 1 99 ? -4.332 7.815 -6.740 1.00 91.50 99 GLY A C 1
ATOM 788 O O . GLY A 1 99 ? -5.469 8.032 -6.311 1.00 91.50 99 GLY A O 1
ATOM 789 N N . ARG A 1 100 ? -4.066 7.651 -8.034 1.00 88.69 100 ARG A N 1
ATOM 790 C CA . ARG A 1 100 ? -5.114 7.542 -9.056 1.00 88.69 100 ARG A CA 1
ATOM 791 C C . ARG A 1 100 ? -5.734 6.158 -8.937 1.00 88.69 100 ARG A C 1
ATOM 793 O O . ARG A 1 100 ? -4.991 5.183 -8.945 1.00 88.69 100 ARG A O 1
ATOM 800 N N . TYR A 1 101 ? -7.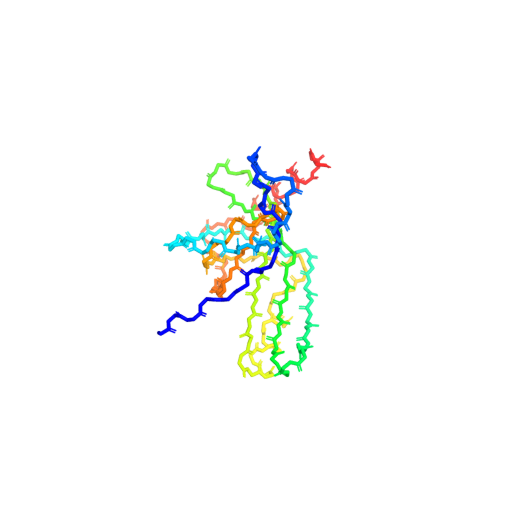053 6.050 -8.795 1.00 82.50 101 TYR A N 1
ATOM 801 C CA . TYR A 1 101 ? -7.674 4.726 -8.758 1.00 82.50 101 TYR A CA 1
ATOM 802 C C . TYR A 1 101 ? -8.189 4.331 -10.140 1.00 82.50 101 TYR A C 1
ATOM 804 O O . TYR A 1 101 ? -8.805 5.132 -10.844 1.00 82.50 101 TYR A O 1
ATOM 812 N N . ALA A 1 102 ? -7.944 3.082 -10.513 1.00 75.50 102 ALA A N 1
ATOM 813 C CA . ALA A 1 102 ? -8.576 2.440 -11.651 1.00 75.50 102 ALA A CA 1
ATOM 814 C C . ALA A 1 102 ? -9.576 1.412 -11.115 1.00 75.50 102 ALA A C 1
ATOM 816 O O . ALA A 1 102 ? -9.227 0.535 -10.322 1.00 75.50 102 ALA A O 1
ATOM 817 N N . ALA A 1 103 ? -10.832 1.525 -11.543 1.00 65.06 103 ALA A N 1
ATOM 818 C CA . ALA A 1 103 ? -11.828 0.489 -11.309 1.00 65.06 103 ALA A CA 1
ATOM 819 C C . ALA A 1 103 ? -11.678 -0.585 -12.397 1.00 65.06 103 ALA A C 1
ATOM 821 O O . ALA A 1 103 ? -12.417 -0.600 -13.380 1.00 65.06 103 ALA A O 1
ATOM 822 N N . SER A 1 104 ? -10.677 -1.453 -12.263 1.00 63.91 104 SER A N 1
ATOM 823 C CA . SER A 1 104 ? -10.665 -2.738 -12.965 1.00 63.91 104 SER A CA 1
ATOM 824 C C . SER A 1 104 ? -11.532 -3.737 -12.187 1.00 63.91 104 SER A C 1
ATOM 826 O O . SER A 1 104 ? -11.929 -3.484 -11.048 1.00 63.91 104 SER A O 1
ATOM 828 N N . SER A 1 105 ? -11.916 -4.853 -12.814 1.00 55.12 105 SER A N 1
ATOM 829 C CA . SER A 1 105 ? -12.604 -5.949 -12.122 1.00 55.12 105 SER A CA 1
ATOM 830 C C . SER A 1 105 ? -11.834 -6.285 -10.844 1.00 55.12 105 SER A C 1
ATOM 832 O O . SER A 1 105 ? -10.672 -6.661 -10.962 1.00 55.12 105 SER A O 1
ATOM 834 N N . ALA A 1 106 ? -12.477 -6.079 -9.688 1.00 68.00 106 ALA A N 1
ATOM 835 C CA . ALA A 1 106 ? -11.910 -6.089 -8.337 1.00 68.00 106 ALA A CA 1
ATOM 836 C C . ALA A 1 106 ? -10.643 -6.957 -8.158 1.00 68.00 106 ALA A C 1
ATOM 838 O O . ALA A 1 106 ? -10.622 -8.098 -8.629 1.00 68.00 106 ALA A O 1
ATOM 839 N N . PRO A 1 107 ? -9.630 -6.481 -7.410 1.00 81.19 107 PRO A N 1
ATOM 840 C CA . PRO A 1 107 ? -9.667 -5.376 -6.437 1.00 81.19 107 PRO A CA 1
ATOM 841 C C . PRO A 1 107 ? -9.562 -3.967 -7.048 1.00 81.19 107 PRO A C 1
ATOM 843 O O . PRO A 1 107 ? -9.212 -3.810 -8.212 1.00 81.19 107 PRO A O 1
ATOM 846 N N . ILE A 1 108 ? -9.873 -2.931 -6.255 1.00 87.88 108 ILE A N 1
ATOM 847 C CA . ILE A 1 108 ? -9.577 -1.539 -6.638 1.00 87.88 108 ILE A CA 1
ATOM 848 C C . ILE A 1 108 ? -8.056 -1.401 -6.731 1.00 87.88 108 ILE A C 1
ATOM 850 O O . ILE A 1 108 ? -7.365 -1.784 -5.788 1.00 87.88 108 ILE A O 1
ATOM 854 N N . THR A 1 109 ? -7.541 -0.826 -7.819 1.00 90.44 109 THR A N 1
ATOM 855 C CA . THR A 1 109 ? -6.099 -0.603 -7.983 1.00 90.44 109 THR A CA 1
ATOM 856 C C . THR A 1 109 ? -5.751 0.874 -7.839 1.00 90.44 109 THR A C 1
ATOM 858 O O . THR A 1 109 ? -6.305 1.721 -8.542 1.00 90.44 109 THR A O 1
ATOM 861 N N . LEU A 1 110 ? -4.810 1.186 -6.948 1.00 91.62 110 LEU A N 1
ATOM 862 C CA . LEU A 1 110 ? -4.160 2.488 -6.829 1.00 91.62 110 LEU A CA 1
ATOM 863 C C . LEU A 1 110 ? -2.886 2.522 -7.673 1.00 91.62 110 LEU A C 1
ATOM 865 O O . LEU A 1 110 ? -1.962 1.746 -7.448 1.00 91.62 110 LEU A O 1
ATOM 869 N N . MET A 1 111 ? -2.828 3.466 -8.604 1.00 89.88 111 MET A N 1
ATOM 870 C CA . MET A 1 111 ? -1.682 3.724 -9.467 1.00 89.88 111 MET A CA 1
ATOM 871 C C . MET A 1 111 ? -1.031 5.061 -9.135 1.00 89.88 111 MET A C 1
ATOM 873 O O . MET A 1 111 ? -1.698 6.011 -8.712 1.00 89.88 111 MET A O 1
ATOM 877 N N . GLU A 1 112 ? 0.288 5.111 -9.333 1.00 86.56 112 GLU A N 1
ATOM 878 C CA . GLU A 1 112 ? 1.149 6.232 -8.922 1.00 86.56 112 GLU A CA 1
ATOM 879 C C . GLU A 1 112 ? 0.864 6.729 -7.492 1.00 86.56 112 GLU A C 1
ATOM 881 O O . GLU A 1 112 ? 0.643 7.922 -7.257 1.00 86.56 112 GLU A O 1
ATOM 886 N N . PRO A 1 113 ? 0.799 5.809 -6.522 1.00 93.38 113 PRO A N 1
ATOM 887 C CA . PRO A 1 113 ? 0.508 6.157 -5.145 1.00 93.38 113 PRO A CA 1
ATOM 888 C C . PRO A 1 113 ? 1.641 6.977 -4.510 1.00 93.38 113 PRO A C 1
ATOM 890 O O . PRO A 1 113 ? 2.828 6.686 -4.648 1.00 93.38 113 PRO A O 1
ATOM 893 N N . VAL A 1 114 ? 1.253 7.959 -3.708 1.00 94.12 114 VAL A N 1
ATOM 894 C CA . VAL A 1 114 ? 2.081 8.568 -2.666 1.00 94.12 114 VAL A CA 1
ATOM 895 C C . VAL A 1 114 ? 1.639 7.981 -1.334 1.00 94.12 114 VAL A C 1
ATOM 897 O O . VAL A 1 114 ? 0.440 7.806 -1.104 1.00 94.12 114 VAL A O 1
ATOM 900 N N . TYR A 1 115 ? 2.590 7.693 -0.451 1.00 95.31 115 TYR A N 1
ATOM 901 C CA . TYR A 1 115 ? 2.306 7.157 0.874 1.00 95.31 115 TYR A CA 1
ATOM 902 C C . TYR A 1 115 ? 2.938 8.008 1.971 1.00 95.31 115 TYR A C 1
ATOM 904 O O . TYR A 1 115 ? 3.954 8.668 1.764 1.00 95.31 115 TYR A O 1
ATOM 912 N N . LEU A 1 116 ? 2.281 8.035 3.126 1.00 94.44 116 LEU A N 1
ATOM 913 C CA . LEU A 1 116 ? 2.692 8.773 4.315 1.00 94.44 116 LEU A CA 1
ATOM 914 C C . LEU A 1 116 ? 2.377 7.937 5.562 1.00 94.44 116 LEU A C 1
ATOM 916 O O . LEU A 1 116 ? 1.432 7.137 5.529 1.00 94.44 116 LEU A O 1
ATOM 920 N N . PRO A 1 117 ? 3.107 8.137 6.674 1.00 92.94 117 PRO A N 1
ATOM 921 C CA . PRO A 1 117 ? 2.698 7.599 7.963 1.00 92.94 117 PRO A CA 1
ATOM 922 C C . PRO A 1 117 ? 1.252 7.991 8.287 1.00 92.94 117 PRO A C 1
ATOM 924 O O . PRO A 1 117 ? 0.767 9.048 7.869 1.00 92.94 117 PRO A O 1
ATOM 927 N N . VAL A 1 118 ? 0.560 7.131 9.032 1.00 89.00 118 VAL A N 1
ATOM 928 C CA . VAL A 1 118 ? -0.741 7.482 9.611 1.00 89.00 118 VAL A CA 1
ATOM 929 C C . VAL A 1 118 ? -0.544 8.653 10.579 1.00 89.00 118 VAL A C 1
ATOM 931 O O . VAL A 1 118 ? 0.463 8.709 11.286 1.00 89.00 118 VAL A O 1
ATOM 934 N N . GLU A 1 119 ? -1.481 9.602 10.578 1.00 83.69 119 GLU A N 1
ATOM 935 C CA . GLU A 1 119 ? -1.401 10.785 11.437 1.00 83.69 119 GLU A CA 1
ATOM 936 C C . GLU A 1 119 ? -1.380 10.384 12.930 1.00 83.69 119 GLU A C 1
ATOM 938 O O . GLU A 1 119 ? -2.083 9.444 13.316 1.00 83.69 119 GLU A O 1
ATOM 943 N N . PRO A 1 120 ? -0.593 11.064 13.787 1.00 78.19 120 PRO A N 1
ATOM 944 C CA . PRO A 1 120 ? -0.415 10.667 15.190 1.00 78.19 120 PRO A CA 1
ATOM 945 C C . PRO A 1 120 ? -1.675 10.772 16.059 1.00 78.19 120 PRO A C 1
ATOM 947 O O . PRO A 1 120 ? -1.710 10.214 17.154 1.00 78.19 120 PRO A O 1
ATOM 950 N N . ASP A 1 121 ? -2.674 11.533 15.615 1.00 80.44 121 ASP A N 1
ATOM 951 C CA . ASP A 1 121 ? -3.962 11.706 16.290 1.00 80.44 121 ASP A CA 1
ATOM 952 C C . ASP A 1 121 ? -4.890 10.493 16.122 1.00 80.44 121 ASP A C 1
ATOM 954 O O . ASP A 1 121 ? -5.860 10.353 16.868 1.00 80.44 121 ASP A O 1
ATOM 958 N N . LEU A 1 122 ? -4.575 9.587 15.194 1.00 79.31 122 LEU A N 1
ATOM 959 C CA . LEU A 1 122 ? -5.280 8.326 15.023 1.00 79.31 122 LEU A CA 1
ATOM 960 C C . LEU A 1 122 ? -4.614 7.212 15.838 1.00 79.31 122 LEU A C 1
ATOM 962 O O . LEU A 1 122 ? -3.419 6.936 15.717 1.00 79.31 122 LEU A O 1
ATOM 966 N N . SER A 1 123 ? -5.409 6.497 16.635 1.00 85.50 123 SER A N 1
ATOM 967 C CA . SER A 1 123 ? -4.913 5.335 17.370 1.00 85.50 123 SER A CA 1
ATOM 968 C C . SER A 1 123 ? -4.662 4.160 16.426 1.00 85.50 123 SER A C 1
ATOM 970 O O . SER A 1 123 ? -5.587 3.557 15.874 1.00 85.50 123 SER A O 1
ATOM 972 N N . MET A 1 124 ? -3.394 3.765 16.295 1.00 85.38 124 MET A N 1
ATOM 973 C CA . MET A 1 124 ? -3.004 2.574 15.532 1.00 85.38 124 MET A CA 1
ATOM 974 C C . MET A 1 124 ? -3.664 1.294 16.057 1.00 85.38 124 MET A C 1
ATOM 976 O O . MET A 1 124 ? -3.919 0.370 15.284 1.00 85.38 124 MET A O 1
ATOM 980 N N . GLU A 1 125 ? -3.958 1.229 17.358 1.00 87.31 125 GLU A N 1
ATOM 981 C CA . GLU A 1 125 ? -4.665 0.098 17.960 1.00 87.31 125 GLU A CA 1
ATOM 982 C C . GLU A 1 125 ? -6.121 0.029 17.478 1.00 87.31 125 GLU A C 1
ATOM 984 O O . GLU A 1 125 ? -6.616 -1.047 17.143 1.00 87.31 125 GLU A O 1
ATOM 989 N N . GLU A 1 126 ? -6.804 1.171 17.396 1.00 86.88 126 GLU A N 1
ATOM 990 C CA . GLU A 1 126 ? -8.185 1.245 16.908 1.00 86.88 126 GLU A CA 1
ATOM 991 C C . GLU A 1 126 ? -8.267 0.903 15.421 1.00 86.88 126 GLU A C 1
ATOM 993 O O . GLU A 1 126 ? -9.106 0.094 15.027 1.00 86.88 126 GLU A O 1
ATOM 998 N N . ILE A 1 127 ? -7.343 1.423 14.608 1.00 86.75 127 ILE A N 1
ATOM 999 C CA . ILE A 1 127 ? -7.268 1.093 13.179 1.00 86.75 127 ILE A CA 1
ATOM 1000 C C . ILE A 1 127 ? -7.066 -0.416 12.982 1.00 86.75 127 ILE A C 1
ATOM 1002 O O . ILE A 1 127 ? -7.769 -1.038 12.183 1.00 86.75 127 ILE A O 1
ATOM 1006 N N . ARG A 1 128 ? -6.150 -1.036 13.741 1.00 90.12 128 ARG A N 1
ATOM 1007 C CA . ARG A 1 128 ? -5.937 -2.494 13.690 1.00 90.12 128 ARG A CA 1
ATOM 1008 C C . ARG A 1 128 ? -7.204 -3.266 14.050 1.00 90.12 128 ARG A C 1
ATOM 1010 O O . ARG A 1 128 ? -7.569 -4.184 13.320 1.00 90.12 128 ARG A O 1
ATOM 1017 N N . LYS A 1 129 ? -7.927 -2.852 15.097 1.00 88.38 129 LYS A N 1
ATOM 1018 C CA . LYS A 1 129 ? -9.209 -3.474 15.479 1.00 88.38 129 LYS A CA 1
ATOM 1019 C C . LYS A 1 129 ? -10.242 -3.420 14.353 1.00 88.38 129 LYS A C 1
ATOM 1021 O O . LYS A 1 129 ? -10.973 -4.392 14.169 1.00 88.38 129 LYS A O 1
ATOM 1026 N N . VAL A 1 130 ? -10.303 -2.326 13.590 1.00 87.94 130 VAL A N 1
ATOM 1027 C CA . VAL A 1 130 ? -11.225 -2.209 12.447 1.00 87.94 130 VAL A CA 1
ATOM 1028 C C . VAL A 1 130 ? -10.876 -3.215 11.347 1.00 87.94 130 VAL A C 1
ATOM 1030 O O . VAL A 1 130 ? -11.771 -3.904 10.845 1.00 87.94 130 VAL A O 1
ATOM 1033 N N . PHE A 1 131 ? -9.592 -3.361 11.009 1.00 88.81 131 PHE A N 1
ATOM 1034 C CA . PHE A 1 131 ? -9.144 -4.373 10.046 1.0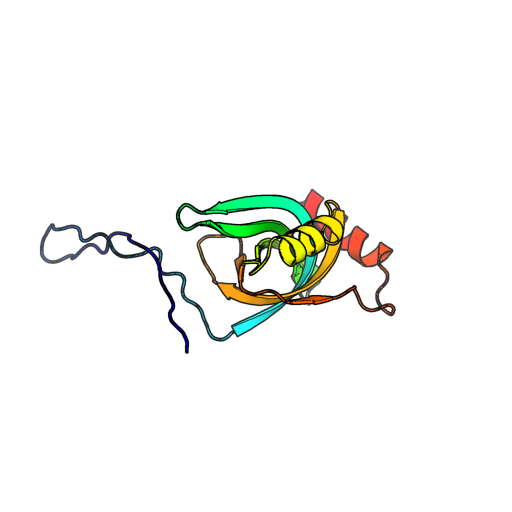0 88.81 131 PHE A CA 1
ATOM 1035 C C . PHE A 1 131 ? -9.399 -5.805 10.542 1.00 88.81 131 PHE A C 1
ATOM 1037 O O . PHE A 1 131 ? -9.900 -6.640 9.783 1.00 88.81 131 PHE A O 1
ATOM 1044 N N . ASP A 1 132 ? -9.145 -6.090 11.819 1.00 86.31 132 ASP A N 1
ATOM 1045 C CA . ASP A 1 132 ? -9.376 -7.409 12.422 1.00 86.31 132 ASP A CA 1
ATOM 1046 C C . ASP A 1 132 ? -10.864 -7.779 12.475 1.00 86.31 132 ASP A C 1
ATOM 1048 O O . ASP A 1 132 ? -11.245 -8.924 12.231 1.00 86.31 132 ASP A O 1
ATOM 1052 N N . PHE A 1 133 ? -11.735 -6.821 12.792 1.00 83.31 133 PHE A N 1
ATOM 1053 C CA . PHE A 1 133 ? -13.173 -7.068 12.881 1.00 83.31 133 PHE A CA 1
ATOM 1054 C C . PHE A 1 133 ? -13.794 -7.361 11.512 1.00 83.31 133 PHE A C 1
ATOM 1056 O O . PHE A 1 133 ? -14.635 -8.253 11.390 1.00 83.31 133 PHE A O 1
ATOM 1063 N N . ASN A 1 134 ? -13.377 -6.624 10.481 1.00 79.00 134 ASN A N 1
ATOM 1064 C CA . ASN A 1 134 ? -13.927 -6.771 9.136 1.00 79.00 134 ASN A CA 1
ATOM 1065 C C . ASN A 1 134 ? -13.321 -7.952 8.365 1.00 79.00 134 ASN A C 1
ATOM 1067 O O . ASN A 1 134 ? -14.025 -8.577 7.574 1.00 79.00 134 ASN A O 1
ATOM 1071 N N . SER A 1 135 ? -12.062 -8.317 8.626 1.00 69.19 135 SER A N 1
ATOM 1072 C CA . SER A 1 135 ? -11.436 -9.499 8.011 1.00 69.19 135 SER A CA 1
ATOM 1073 C C . SER A 1 135 ? -12.050 -10.824 8.477 1.00 69.19 135 SER A C 1
ATOM 1075 O O . SER A 1 135 ? -12.048 -11.785 7.719 1.00 69.19 135 SER A O 1
ATOM 1077 N N . ARG A 1 136 ? -12.649 -10.877 9.676 1.00 60.38 136 ARG A N 1
ATOM 1078 C CA . ARG A 1 136 ? -13.376 -12.061 10.187 1.00 60.38 136 ARG A CA 1
ATOM 1079 C C . ARG A 1 136 ? -14.732 -12.311 9.522 1.00 60.38 136 ARG A C 1
ATOM 1081 O O . ARG A 1 136 ? -15.323 -13.362 9.747 1.00 60.38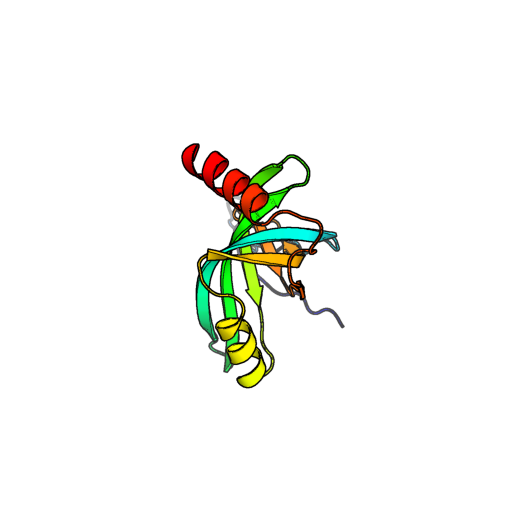 136 ARG A O 1
ATOM 1088 N N . LYS A 1 137 ? -15.267 -11.335 8.783 1.00 53.44 137 LYS A N 1
ATOM 1089 C CA . LYS A 1 137 ? -16.585 -11.418 8.128 1.00 53.44 137 LYS A CA 1
ATOM 1090 C C . LYS A 1 137 ? -16.504 -11.789 6.644 1.00 53.44 137 LYS A C 1
ATOM 1092 O O . LYS A 1 137 ? -17.535 -11.767 5.975 1.00 53.44 137 LYS A O 1
ATOM 1097 N N . ARG A 1 138 ? -15.304 -12.074 6.140 1.00 48.88 138 ARG A N 1
ATOM 1098 C CA . ARG A 1 138 ? -15.030 -12.426 4.747 1.00 48.88 138 ARG A CA 1
ATOM 1099 C C . ARG A 1 138 ? -14.648 -13.891 4.618 1.00 48.88 138 ARG A C 1
ATOM 1101 O O . ARG A 1 138 ? -13.981 -14.400 5.545 1.00 48.88 138 ARG A O 1
#

pLDDT: mean 79.06, std 20.12, range [33.31, 97.0]

Sequence (138 aa):
MNDSHFVKGVIKNLDKESHTIVGQMAIFLDTTLTTIALIKKVYNYVLPDDSLQVSIDALGLDFCGAVFDLSIEYFPKTIKERDEVLAELQTDSIWRFKGRYAASSAPITLMEPVYLPVEPDLSMEEIRKVFDFNSRKR

Foldseek 3Di:
DDDDDDDWAWDADPVDRDIGTHTVRQPQDVDKDKWKKAWADWDWDQDPVRWIKIKTWIWTADPVLAIATEIEIDTDPDPVVVVVCDVPRDHRDIWIKMAGWTPRPDDIYGYPIDIDHDDPVDDPVVNVVSVVVNVVVD